Protein AF-A0A4U9VFI5-F1 (afdb_monomer_lite)

pLDDT: mean 90.95, std 10.47, range [39.44, 98.19]

Foldseek 3Di:
DDDLVLALVQLVCVVVVHDADPSRGYDQQAQAAEEQEAQAQSSVSVQVSSVVSHHPHYHYDYPDDPVPRHHDPDD

Organism: Serratia fonticola (NCBI:txid47917)

Sequence (75 aa):
MYDALPFLIANTQQLMGYAENPQSPYINMAGKRVIVLGGGDTAMDCVRTSLRHGAEQVICAYRRDEKSMPGRKRK

InterPro domains:
  IPR036188 FAD/NAD(P)-binding domain superfamily [G3DSA:3.50.50.60] (1-75)

Secondary structure (DSSP, 8-state):
---HHHHHHHHHHHHHTPPPBTTB-----TT-EEEEE--SHHHHHHHHHHHHTT-SEEEEE-SS-GGG--S----

Structure (mmCIF, N/CA/C/O backbone):
data_AF-A0A4U9VFI5-F1
#
_entry.id   AF-A0A4U9VFI5-F1
#
loop_
_atom_site.group_PDB
_atom_site.id
_atom_site.type_symbol
_atom_site.label_atom_id
_atom_site.label_alt_id
_atom_site.label_comp_id
_atom_site.label_asym_id
_atom_site.label_entity_id
_atom_site.label_seq_id
_atom_site.pdbx_PDB_ins_code
_atom_site.Cartn_x
_atom_site.Cartn_y
_atom_site.Cartn_z
_atom_site.occupancy
_atom_site.B_iso_or_equiv
_atom_site.auth_seq_id
_atom_site.auth_comp_id
_a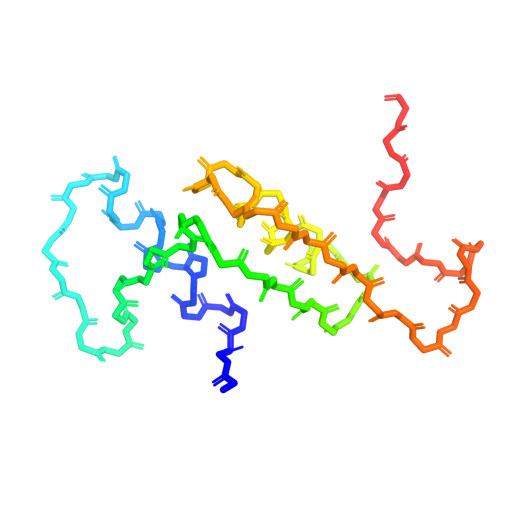tom_site.auth_asym_id
_atom_site.auth_atom_id
_atom_site.pdbx_PDB_model_num
ATOM 1 N N . MET A 1 1 ? -5.372 10.090 -3.473 1.00 84.38 1 MET A N 1
ATOM 2 C CA . MET A 1 1 ? -4.100 9.369 -3.694 1.00 84.38 1 MET A CA 1
ATOM 3 C C . MET A 1 1 ? -3.454 9.208 -2.332 1.00 84.38 1 MET A C 1
ATOM 5 O O . MET A 1 1 ? -3.475 10.175 -1.585 1.00 84.38 1 MET A O 1
ATOM 9 N N . TYR A 1 2 ? -3.003 8.005 -1.980 1.00 92.94 2 TYR A N 1
ATOM 10 C CA . TYR A 1 2 ? -2.415 7.715 -0.669 1.00 92.94 2 TYR A CA 1
ATOM 11 C C . TYR A 1 2 ? -0.959 7.310 -0.844 1.00 92.94 2 TYR A C 1
ATOM 13 O O . TYR A 1 2 ? -0.645 6.550 -1.763 1.00 92.94 2 TYR A O 1
ATOM 21 N N . ASP A 1 3 ? -0.100 7.786 0.050 1.00 95.12 3 ASP A N 1
ATOM 22 C CA . ASP A 1 3 ? 1.302 7.390 0.068 1.00 95.12 3 ASP A CA 1
ATOM 23 C C . ASP A 1 3 ? 1.464 6.002 0.692 1.00 95.12 3 ASP A C 1
ATOM 25 O O . ASP A 1 3 ? 0.772 5.629 1.643 1.00 95.12 3 ASP A O 1
ATOM 29 N N . ALA A 1 4 ? 2.410 5.229 0.158 1.00 95.88 4 ALA A N 1
ATOM 30 C CA . ALA A 1 4 ? 2.588 3.833 0.537 1.00 95.88 4 ALA A CA 1
ATOM 31 C C . ALA A 1 4 ? 2.999 3.658 2.006 1.00 95.88 4 ALA A C 1
ATOM 33 O O . ALA A 1 4 ? 2.441 2.815 2.705 1.00 95.88 4 ALA A O 1
ATOM 34 N N . LEU A 1 5 ? 3.962 4.454 2.484 1.00 95.31 5 LEU A N 1
ATOM 35 C CA . LEU A 1 5 ? 4.480 4.318 3.847 1.00 95.31 5 LEU A CA 1
ATOM 36 C C . LEU A 1 5 ? 3.419 4.644 4.910 1.00 95.31 5 LEU A C 1
ATOM 38 O O . LEU A 1 5 ? 3.183 3.770 5.743 1.00 95.31 5 LEU A O 1
ATOM 42 N N . PRO A 1 6 ? 2.718 5.799 4.879 1.00 95.75 6 PRO A N 1
ATOM 43 C CA . PRO A 1 6 ? 1.641 6.072 5.832 1.00 95.75 6 PRO A CA 1
ATOM 44 C C . PRO A 1 6 ? 0.557 4.994 5.831 1.00 95.75 6 PRO A C 1
ATOM 46 O O . PRO A 1 6 ? 0.119 4.568 6.895 1.00 95.75 6 PRO A O 1
ATOM 49 N N . PHE A 1 7 ? 0.175 4.487 4.655 1.00 96.06 7 PHE A N 1
ATOM 50 C CA . PHE A 1 7 ? -0.809 3.409 4.544 1.00 96.06 7 PHE A CA 1
ATOM 51 C C . PHE A 1 7 ? -0.351 2.113 5.239 1.00 96.06 7 PHE A C 1
ATOM 53 O O . PHE A 1 7 ? -1.111 1.508 5.998 1.00 96.06 7 PHE A O 1
ATOM 60 N N . LEU A 1 8 ? 0.895 1.685 5.013 1.00 96.50 8 LEU A N 1
ATOM 61 C CA . LEU A 1 8 ? 1.441 0.460 5.608 1.00 96.50 8 LEU A CA 1
ATOM 62 C C . LEU A 1 8 ? 1.704 0.605 7.116 1.00 96.50 8 LEU A C 1
ATOM 64 O O . LEU A 1 8 ? 1.450 -0.334 7.878 1.00 96.50 8 LEU A O 1
ATOM 68 N N . ILE A 1 9 ? 2.170 1.779 7.552 1.00 96.06 9 ILE A N 1
ATOM 69 C CA . ILE A 1 9 ? 2.356 2.113 8.970 1.00 96.06 9 ILE A CA 1
ATOM 70 C C . ILE A 1 9 ? 1.007 2.066 9.689 1.00 96.06 9 ILE A C 1
ATOM 72 O O . ILE A 1 9 ? 0.880 1.347 10.679 1.00 96.06 9 ILE A O 1
ATOM 76 N N . ALA A 1 10 ? -0.011 2.745 9.152 1.00 96.06 10 ALA A N 1
ATOM 77 C CA . ALA A 1 10 ? -1.347 2.784 9.740 1.00 96.06 10 ALA A CA 1
ATOM 78 C C . ALA A 1 10 ? -1.980 1.388 9.835 1.00 96.06 10 ALA A C 1
ATOM 80 O O . ALA A 1 10 ? -2.580 1.036 10.848 1.00 96.06 10 ALA A O 1
ATOM 81 N N . ASN A 1 11 ? -1.802 0.550 8.807 1.00 96.38 11 ASN A N 1
ATOM 82 C CA . ASN A 1 11 ? -2.253 -0.840 8.848 1.00 96.38 11 ASN A CA 1
ATOM 83 C C . ASN A 1 11 ? -1.574 -1.639 9.974 1.00 96.38 11 ASN A C 1
ATOM 85 O O . ASN A 1 11 ? -2.236 -2.393 10.682 1.00 96.38 11 ASN A O 1
ATOM 89 N N . THR A 1 12 ? -0.261 -1.476 10.147 1.00 95.56 12 THR A N 1
ATOM 90 C CA . THR A 1 12 ? 0.491 -2.171 11.203 1.00 95.56 12 THR A CA 1
ATOM 91 C C . THR A 1 12 ? 0.058 -1.699 12.587 1.00 95.56 12 THR A C 1
ATOM 93 O O . THR A 1 12 ? -0.167 -2.523 13.469 1.00 95.56 12 THR A O 1
ATOM 96 N N . GLN A 1 13 ? -0.122 -0.388 12.763 1.00 95.38 13 GLN A N 1
ATOM 97 C CA . GLN A 1 13 ? -0.599 0.195 14.015 1.00 95.38 13 GLN A CA 1
ATOM 98 C C . GLN A 1 13 ? -1.982 -0.333 14.401 1.00 95.38 13 GLN A C 1
ATOM 100 O O . GLN A 1 13 ? -2.174 -0.739 15.545 1.00 95.38 13 GLN A O 1
ATOM 105 N N . GLN A 1 14 ? -2.896 -0.423 13.433 1.00 94.62 14 GLN A N 1
ATOM 106 C CA . GLN A 1 14 ? -4.233 -0.967 13.654 1.00 94.62 14 GLN A CA 1
ATOM 107 C C . GLN A 1 14 ? -4.200 -2.450 14.047 1.00 94.62 14 GLN A C 1
ATOM 109 O O . GLN A 1 14 ? -4.911 -2.861 14.959 1.00 94.62 14 GLN A O 1
ATOM 114 N N . LEU A 1 15 ? -3.350 -3.261 13.405 1.00 93.88 15 LEU A N 1
ATOM 115 C CA . LEU A 1 15 ? -3.182 -4.678 13.760 1.00 93.88 15 LEU A CA 1
ATOM 116 C C . LEU A 1 15 ? -2.569 -4.874 15.154 1.00 93.88 15 LEU A C 1
ATOM 118 O O . LEU A 1 15 ? -2.867 -5.864 15.817 1.00 93.88 15 LEU A O 1
ATOM 122 N N . MET A 1 16 ? -1.715 -3.948 15.590 1.00 95.75 16 MET A N 1
ATOM 123 C CA . MET A 1 16 ? -1.082 -3.966 16.912 1.00 95.75 16 MET A CA 1
ATOM 124 C C . MET A 1 16 ? -1.944 -3.324 18.012 1.00 95.75 16 MET A C 1
ATOM 126 O O . MET A 1 16 ? -1.564 -3.380 19.179 1.00 95.75 16 MET A O 1
ATOM 130 N N . GLY A 1 17 ? -3.091 -2.729 17.666 1.00 94.38 17 GLY A N 1
ATOM 131 C CA . GLY A 1 17 ? -3.978 -2.062 18.624 1.00 94.38 17 GLY A CA 1
ATOM 132 C C . GLY A 1 17 ? -3.422 -0.746 19.177 1.00 94.38 17 GLY A C 1
ATOM 133 O O . GLY A 1 17 ? -3.777 -0.353 20.288 1.00 94.38 17 GLY A O 1
ATOM 134 N N . TYR A 1 18 ? -2.534 -0.071 18.440 1.00 93.56 18 TYR A N 1
ATOM 135 C CA . TYR A 1 18 ? -2.070 1.265 18.814 1.00 93.56 18 TYR A CA 1
ATOM 136 C C . TYR A 1 18 ? -3.147 2.325 18.558 1.00 93.56 18 TYR A C 1
ATOM 138 O O . TYR A 1 18 ? -4.019 2.155 17.709 1.00 93.56 18 TYR A O 1
ATOM 146 N N . ALA A 1 19 ? -3.066 3.438 19.291 1.00 90.00 19 ALA A N 1
ATOM 147 C CA . ALA A 1 19 ? -3.940 4.586 19.073 1.00 90.00 19 ALA A CA 1
ATOM 148 C C . ALA A 1 19 ? -3.731 5.193 17.675 1.00 90.00 19 ALA A C 1
ATOM 150 O O . ALA A 1 19 ? -2.629 5.136 17.122 1.00 90.00 19 ALA A O 1
ATOM 151 N N . GLU A 1 20 ? -4.786 5.803 17.127 1.00 86.31 20 GLU A N 1
ATOM 152 C CA . GLU A 1 20 ? -4.719 6.455 15.821 1.00 86.31 20 GLU A CA 1
ATOM 153 C C . GLU A 1 20 ? -3.648 7.549 15.787 1.00 86.31 20 GLU A C 1
ATOM 155 O O . GLU A 1 20 ? -3.513 8.366 16.701 1.00 86.31 20 GLU A O 1
ATOM 160 N N . ASN A 1 21 ? -2.891 7.567 14.692 1.00 86.88 21 ASN A N 1
ATOM 161 C CA . ASN A 1 21 ? -1.822 8.519 14.456 1.00 86.88 21 ASN A CA 1
ATOM 162 C C . ASN A 1 21 ? -2.257 9.516 13.362 1.00 86.88 21 ASN A C 1
ATOM 164 O O . ASN A 1 21 ? -2.459 9.097 12.219 1.00 86.88 21 ASN A O 1
ATOM 168 N N . PRO A 1 22 ? -2.357 10.828 13.652 1.00 87.56 22 PRO A N 1
ATOM 169 C CA . PRO A 1 22 ? -2.761 11.831 12.661 1.00 87.56 22 PRO A CA 1
ATOM 170 C C . PRO A 1 22 ? -1.862 11.898 11.415 1.00 87.56 22 PRO A C 1
ATOM 172 O O . PRO A 1 22 ? -2.323 12.262 10.336 1.00 87.56 22 PRO A O 1
ATOM 175 N N . GLN A 1 23 ? -0.584 11.537 11.540 1.00 88.56 23 GLN A N 1
ATOM 176 C CA . GLN A 1 23 ? 0.383 11.496 10.443 1.00 88.56 23 GLN A CA 1
ATOM 177 C C . GLN A 1 23 ? 0.264 10.217 9.595 1.00 88.56 23 GLN A C 1
ATOM 179 O O . GLN A 1 23 ? 0.848 10.129 8.515 1.00 88.56 23 GLN A O 1
ATOM 184 N N . SER A 1 24 ? -0.450 9.196 10.070 1.00 90.50 24 SER A N 1
ATOM 185 C CA . SER A 1 24 ? -0.680 7.929 9.366 1.00 90.50 24 SER A CA 1
ATOM 186 C C . SER A 1 24 ? -2.086 7.414 9.686 1.00 90.50 24 SER A C 1
ATOM 188 O O . SER A 1 24 ? -2.232 6.445 10.432 1.00 90.50 24 SER A O 1
ATOM 190 N N . PRO A 1 25 ? -3.135 8.075 9.157 1.00 90.94 25 PRO A N 1
ATOM 191 C CA . PRO A 1 25 ? -4.510 7.688 9.436 1.00 90.94 25 PRO A CA 1
ATOM 192 C C . PRO A 1 25 ? -4.805 6.299 8.867 1.00 90.94 25 PRO A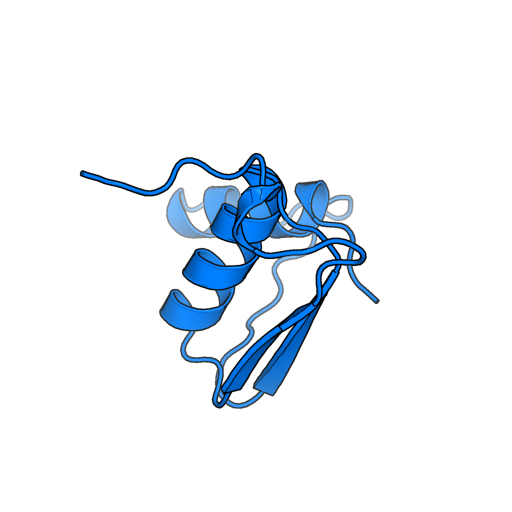 C 1
ATOM 194 O O . PRO A 1 25 ? -4.405 5.972 7.744 1.00 90.94 25 PRO A O 1
ATOM 197 N N . TYR A 1 26 ? -5.531 5.483 9.632 1.00 94.44 26 TYR A N 1
ATOM 198 C CA .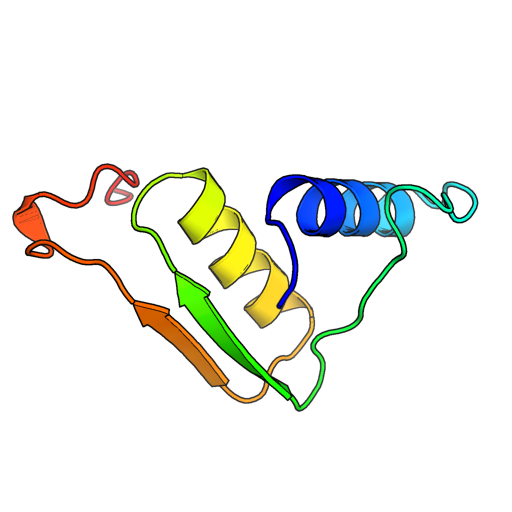 TYR A 1 26 ? -5.970 4.174 9.163 1.00 94.44 26 TYR A CA 1
ATOM 199 C C . TYR A 1 26 ? -7.016 4.321 8.059 1.00 94.44 26 TYR A C 1
ATOM 201 O O . TYR A 1 26 ? -7.971 5.090 8.163 1.00 94.44 26 TYR A O 1
ATOM 209 N N . ILE A 1 27 ? -6.836 3.563 6.979 1.00 93.56 27 ILE A N 1
ATOM 210 C CA . ILE A 1 27 ? -7.741 3.578 5.835 1.00 93.56 27 ILE A CA 1
ATOM 211 C C . ILE A 1 27 ? -8.112 2.142 5.504 1.00 93.56 27 ILE A C 1
ATOM 213 O O . ILE A 1 27 ? -7.251 1.331 5.165 1.00 93.56 27 ILE A O 1
ATOM 217 N N . ASN A 1 28 ? -9.411 1.857 5.542 1.00 94.19 28 ASN A N 1
ATOM 218 C CA . ASN A 1 28 ? -9.950 0.580 5.104 1.00 94.19 28 ASN A CA 1
ATOM 219 C C . ASN A 1 28 ? -10.196 0.584 3.584 1.00 94.19 28 ASN A C 1
ATOM 221 O O . ASN A 1 28 ? -10.807 1.516 3.032 1.00 94.19 28 ASN A O 1
ATOM 225 N N . MET A 1 29 ? -9.723 -0.471 2.918 1.00 97.00 29 MET A N 1
ATOM 226 C CA . MET A 1 29 ? -9.890 -0.695 1.480 1.00 97.00 29 MET A CA 1
ATOM 227 C C . MET A 1 29 ? -11.044 -1.645 1.129 1.00 97.00 29 MET A C 1
ATOM 229 O O . MET A 1 29 ? -11.273 -1.873 -0.056 1.00 97.00 29 MET A O 1
ATOM 233 N N . ALA A 1 30 ? -11.787 -2.160 2.115 1.00 98.00 30 ALA A N 1
ATOM 234 C CA . ALA A 1 30 ? -12.934 -3.044 1.909 1.00 98.00 30 ALA A CA 1
ATOM 235 C C . ALA A 1 30 ? -13.926 -2.492 0.871 1.00 98.00 30 ALA A C 1
ATOM 237 O O . ALA A 1 30 ? -14.350 -1.337 0.961 1.00 98.00 30 ALA A O 1
ATOM 238 N N . GLY A 1 31 ? -14.280 -3.313 -0.123 1.00 97.62 31 GLY A N 1
ATOM 239 C CA . GLY A 1 31 ? -15.239 -2.958 -1.177 1.00 97.62 31 GLY A CA 1
ATOM 240 C C . GLY A 1 31 ? -14.770 -1.861 -2.140 1.00 97.62 31 GLY A C 1
ATOM 241 O O . GLY A 1 31 ? -15.569 -1.354 -2.919 1.00 97.62 31 GLY A O 1
ATOM 242 N N . LYS A 1 32 ? -13.493 -1.457 -2.093 1.00 97.62 32 LYS A N 1
ATOM 243 C CA . LYS A 1 32 ? -12.937 -0.438 -2.993 1.00 97.62 32 LYS A CA 1
ATOM 244 C C . LYS A 1 32 ? -12.157 -1.072 -4.137 1.00 97.62 32 LYS A C 1
ATOM 246 O O . LYS A 1 32 ? -11.545 -2.129 -3.989 1.00 97.62 32 LYS A O 1
ATOM 251 N N . ARG A 1 33 ? -12.104 -0.357 -5.260 1.00 98.06 33 ARG A N 1
ATOM 252 C CA . ARG A 1 33 ? -11.187 -0.635 -6.370 1.00 98.06 33 ARG A CA 1
ATOM 253 C C . ARG A 1 33 ? -9.895 0.153 -6.154 1.00 98.06 33 ARG A C 1
ATOM 255 O O . ARG A 1 33 ? -9.924 1.379 -6.069 1.00 98.06 33 ARG A O 1
ATOM 262 N N . VAL A 1 34 ? -8.769 -0.544 -6.043 1.00 98.00 34 VAL A N 1
ATOM 263 C CA . VAL A 1 34 ? -7.463 0.018 -5.676 1.00 98.00 34 VAL A CA 1
ATOM 264 C C . VAL A 1 34 ? -6.485 -0.116 -6.840 1.00 98.00 34 VAL A C 1
ATOM 266 O O . VAL A 1 34 ? -6.353 -1.183 -7.435 1.00 98.00 34 VAL A O 1
ATOM 269 N N . ILE A 1 35 ? -5.755 0.959 -7.136 1.00 97.56 35 ILE A N 1
ATOM 270 C CA . ILE A 1 35 ? -4.624 0.945 -8.069 1.00 97.56 35 ILE A CA 1
ATOM 271 C C . ILE A 1 35 ? -3.358 1.281 -7.281 1.00 97.56 35 ILE A C 1
ATOM 273 O O . ILE A 1 35 ? -3.289 2.322 -6.629 1.00 97.56 35 ILE A O 1
ATOM 277 N N . VAL A 1 36 ? -2.353 0.412 -7.361 1.00 97.00 36 VAL A N 1
ATOM 278 C CA . VAL A 1 36 ? -1.022 0.615 -6.785 1.00 97.00 36 VAL A CA 1
ATOM 279 C C . VAL A 1 36 ? -0.053 0.961 -7.906 1.00 97.00 36 VAL A C 1
ATOM 281 O O . VAL A 1 36 ? 0.095 0.200 -8.860 1.00 97.00 36 VAL A O 1
ATOM 284 N N . LEU A 1 37 ? 0.615 2.108 -7.790 1.00 95.50 37 LEU A N 1
ATOM 285 C CA . LEU A 1 37 ? 1.607 2.570 -8.758 1.00 95.50 37 LEU A CA 1
ATOM 286 C C . LEU A 1 37 ? 3.010 2.191 -8.272 1.00 95.50 37 LEU A C 1
ATOM 288 O O . LEU A 1 37 ? 3.513 2.756 -7.303 1.00 95.50 37 LEU A O 1
ATOM 292 N N . GLY A 1 38 ? 3.649 1.234 -8.939 1.00 92.69 38 GLY A N 1
ATOM 293 C CA . GLY A 1 38 ? 4.982 0.755 -8.573 1.00 92.69 38 GLY A CA 1
ATOM 294 C C . GLY A 1 38 ? 5.174 -0.733 -8.850 1.00 92.69 38 GLY A C 1
ATOM 295 O O . GLY A 1 38 ? 4.241 -1.438 -9.208 1.00 92.69 38 GLY A O 1
ATOM 296 N N . GLY A 1 39 ? 6.410 -1.212 -8.707 1.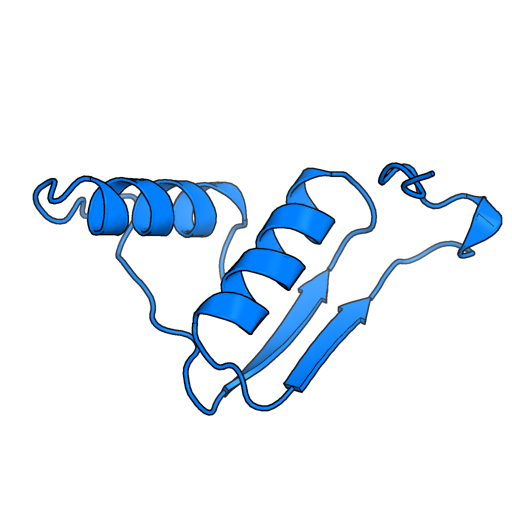00 90.56 39 GLY A N 1
ATOM 297 C CA . GLY A 1 39 ? 6.753 -2.626 -8.926 1.00 90.56 39 GLY A CA 1
ATOM 298 C C . GLY A 1 39 ? 7.806 -3.172 -7.961 1.00 90.56 39 GLY A C 1
ATOM 299 O O . GLY A 1 39 ? 8.340 -4.248 -8.197 1.00 90.56 39 GLY A O 1
ATOM 300 N N . GLY A 1 40 ? 8.158 -2.418 -6.915 1.00 91.69 40 GLY A N 1
ATOM 301 C CA . GLY A 1 40 ? 9.070 -2.870 -5.858 1.00 91.69 40 GLY A CA 1
ATOM 302 C C . GLY A 1 40 ? 8.341 -3.564 -4.713 1.00 91.69 40 GLY A C 1
ATOM 303 O O . GLY A 1 40 ? 7.116 -3.675 -4.726 1.00 91.69 40 GLY A O 1
ATOM 304 N N . ASP A 1 41 ? 9.092 -3.981 -3.696 1.00 93.12 41 ASP A N 1
ATOM 305 C CA . ASP A 1 41 ? 8.538 -4.703 -2.545 1.00 93.12 41 ASP A CA 1
ATOM 306 C C . ASP A 1 41 ? 7.463 -3.889 -1.811 1.00 93.12 41 ASP A C 1
ATOM 308 O O . ASP A 1 41 ? 6.384 -4.410 -1.545 1.00 93.12 41 ASP A O 1
ATOM 312 N N . THR A 1 42 ? 7.673 -2.580 -1.625 1.00 95.00 42 THR A N 1
ATOM 313 C CA . THR A 1 42 ? 6.670 -1.682 -1.026 1.00 95.00 42 THR A CA 1
ATOM 314 C C . THR A 1 42 ? 5.352 -1.675 -1.808 1.00 95.00 42 THR A C 1
ATOM 316 O O . THR A 1 42 ? 4.279 -1.694 -1.212 1.00 95.00 42 THR A O 1
ATOM 319 N N . ALA A 1 43 ? 5.408 -1.696 -3.145 1.00 95.06 43 ALA A N 1
ATOM 320 C CA . ALA A 1 43 ? 4.200 -1.763 -3.966 1.00 95.06 43 ALA A CA 1
ATOM 321 C C . ALA A 1 43 ? 3.482 -3.108 -3.768 1.00 95.06 43 ALA A C 1
ATOM 323 O O . ALA A 1 43 ? 2.264 -3.142 -3.602 1.00 95.06 43 ALA A O 1
ATOM 324 N N . MET A 1 44 ? 4.232 -4.211 -3.704 1.00 94.56 44 MET A N 1
ATOM 325 C CA . MET A 1 44 ? 3.671 -5.541 -3.444 1.00 94.56 44 MET A CA 1
ATOM 326 C C . MET A 1 44 ? 3.069 -5.660 -2.039 1.00 94.56 44 MET A C 1
ATOM 328 O O . MET A 1 44 ? 2.060 -6.344 -1.855 1.00 94.56 44 MET A O 1
ATOM 332 N N . ASP A 1 45 ? 3.638 -4.980 -1.046 1.00 96.00 45 ASP A N 1
ATOM 333 C CA . ASP A 1 45 ? 3.067 -4.894 0.299 1.00 96.00 45 ASP A CA 1
ATOM 334 C C . ASP A 1 45 ? 1.756 -4.113 0.306 1.00 96.00 45 ASP A C 1
ATOM 336 O O . ASP A 1 45 ? 0.787 -4.576 0.914 1.00 96.00 45 ASP A O 1
ATOM 340 N N . CYS A 1 46 ? 1.673 -2.998 -0.428 1.00 97.12 46 CYS A N 1
ATOM 341 C CA . CYS A 1 46 ? 0.416 -2.271 -0.602 1.00 97.12 46 CYS A CA 1
ATOM 342 C C . CYS A 1 46 ? -0.647 -3.150 -1.271 1.00 97.12 46 CYS A C 1
ATOM 344 O O . CYS A 1 46 ? -1.745 -3.270 -0.735 1.00 97.12 46 CYS A O 1
ATOM 346 N N 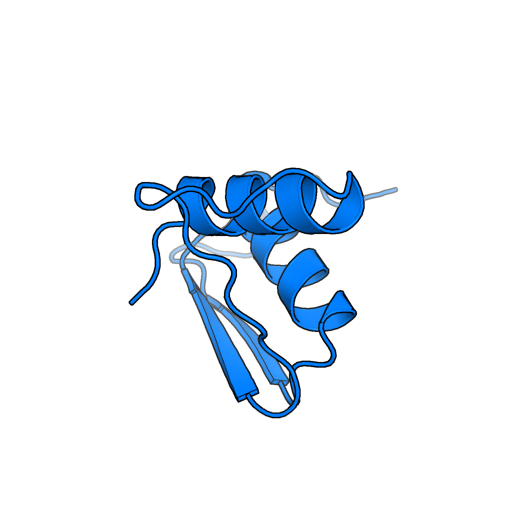. VAL A 1 47 ? -0.309 -3.832 -2.374 1.00 96.62 47 VAL A N 1
ATOM 347 C CA . VAL A 1 47 ? -1.232 -4.736 -3.086 1.00 96.62 47 VAL A CA 1
ATOM 348 C C . VAL A 1 47 ? -1.784 -5.807 -2.143 1.00 96.62 47 VAL A C 1
ATOM 350 O O . VAL A 1 47 ? -2.998 -5.977 -2.030 1.00 96.62 47 VAL A O 1
ATOM 353 N N . ARG A 1 48 ? -0.904 -6.512 -1.423 1.00 96.12 48 ARG A N 1
ATOM 354 C CA . ARG A 1 48 ? -1.301 -7.589 -0.502 1.00 96.12 48 ARG A CA 1
ATOM 355 C C . ARG A 1 48 ? -2.115 -7.074 0.679 1.00 96.12 48 ARG A C 1
ATOM 357 O O . ARG A 1 48 ? -3.046 -7.748 1.107 1.00 96.12 48 ARG A O 1
ATOM 364 N N . THR A 1 49 ? -1.772 -5.904 1.209 1.00 97.44 49 THR A N 1
ATOM 365 C CA . THR A 1 49 ? -2.512 -5.282 2.314 1.00 97.44 49 THR A CA 1
ATOM 366 C C . THR A 1 49 ? -3.917 -4.885 1.870 1.00 97.44 49 THR A C 1
ATOM 368 O O . THR A 1 49 ? -4.879 -5.244 2.541 1.00 97.44 49 THR A O 1
ATOM 371 N N . SER A 1 50 ? -4.063 -4.252 0.702 1.00 97.75 50 SER A N 1
ATOM 372 C CA . SER A 1 50 ? -5.374 -3.903 0.141 1.00 97.75 50 SER A CA 1
ATOM 373 C C . SER A 1 50 ? -6.245 -5.135 -0.120 1.00 97.75 50 SER A C 1
ATOM 375 O O . SER A 1 50 ? -7.434 -5.108 0.187 1.00 97.75 50 SER A O 1
ATOM 377 N N . LEU A 1 51 ? -5.663 -6.236 -0.611 1.00 96.94 51 LEU A N 1
ATOM 378 C CA . LEU A 1 51 ? -6.383 -7.508 -0.757 1.00 96.94 51 LEU A CA 1
ATOM 379 C C . LEU A 1 51 ? -6.862 -8.054 0.598 1.00 96.94 51 LEU A C 1
ATOM 381 O O . LEU A 1 51 ? -8.014 -8.457 0.720 1.00 96.94 51 LEU A O 1
ATOM 385 N N . ARG A 1 52 ? -6.014 -8.025 1.636 1.00 96.88 52 ARG A N 1
ATOM 386 C CA . ARG A 1 52 ? -6.380 -8.484 2.992 1.00 96.88 52 ARG A CA 1
ATOM 387 C C . ARG A 1 52 ? -7.443 -7.620 3.665 1.00 96.88 52 ARG A C 1
ATOM 389 O O . ARG A 1 52 ? -8.187 -8.129 4.492 1.00 96.88 52 ARG A O 1
ATOM 396 N N . HIS A 1 53 ? -7.528 -6.340 3.311 1.00 97.00 53 HIS A N 1
ATOM 397 C CA . HIS A 1 53 ? -8.621 -5.458 3.737 1.00 97.00 53 HIS A CA 1
ATOM 398 C C . HIS A 1 53 ? -9.959 -5.792 3.063 1.00 97.00 53 HIS A C 1
ATOM 400 O O . HIS A 1 53 ? -10.978 -5.241 3.461 1.00 97.00 53 HIS A O 1
ATOM 406 N N . GLY A 1 54 ? -9.981 -6.664 2.050 1.00 97.44 54 GLY A N 1
ATOM 407 C CA . GLY A 1 54 ? -11.196 -7.004 1.310 1.00 97.44 54 GLY A CA 1
ATOM 408 C C . GLY A 1 54 ? -11.525 -6.018 0.190 1.00 97.44 54 GLY A C 1
ATOM 409 O O . GLY A 1 54 ? -12.700 -5.777 -0.091 1.00 97.44 54 GLY A O 1
ATOM 410 N N . ALA A 1 55 ? -10.512 -5.402 -0.427 1.00 98.06 55 ALA A N 1
ATOM 411 C CA . ALA A 1 55 ? -10.714 -4.621 -1.643 1.00 98.06 55 ALA A CA 1
ATOM 412 C C . ALA A 1 55 ? -11.391 -5.467 -2.732 1.00 98.06 55 ALA A C 1
ATOM 414 O O . ALA A 1 55 ? -11.027 -6.622 -2.944 1.00 98.06 55 ALA A O 1
ATOM 415 N N . GLU A 1 56 ? -12.353 -4.872 -3.436 1.00 98.19 56 GLU A N 1
ATOM 416 C CA . GLU A 1 56 ? -13.097 -5.530 -4.518 1.00 98.19 56 GLU A CA 1
ATOM 417 C C . GLU A 1 56 ? -12.168 -5.888 -5.685 1.00 98.19 56 GLU A C 1
ATOM 419 O O . GLU A 1 56 ? -12.267 -6.951 -6.292 1.00 98.19 56 GLU A O 1
ATOM 424 N N . GLN A 1 57 ? -11.229 -4.992 -5.987 1.00 97.62 57 GLN A N 1
ATOM 425 C CA . GLN A 1 57 ? -10.258 -5.167 -7.056 1.00 97.62 57 GLN A CA 1
ATOM 426 C C . GLN A 1 57 ? -8.961 -4.454 -6.687 1.00 97.62 57 GLN A C 1
ATOM 428 O O . GLN A 1 57 ? -8.996 -3.318 -6.215 1.00 97.62 57 GLN A O 1
ATOM 433 N N . VAL A 1 58 ? -7.813 -5.080 -6.955 1.00 97.69 58 VAL A N 1
ATOM 434 C CA . VAL A 1 58 ? -6.497 -4.454 -6.778 1.00 97.69 58 VAL A CA 1
ATOM 435 C C . VAL A 1 58 ? -5.677 -4.626 -8.051 1.00 97.69 58 VAL A C 1
ATOM 437 O O . VAL A 1 58 ? -5.459 -5.744 -8.508 1.00 97.69 58 VAL A O 1
ATOM 440 N N . ILE A 1 59 ? -5.224 -3.514 -8.628 1.00 96.62 59 ILE A N 1
ATOM 441 C CA . ILE A 1 59 ? -4.414 -3.479 -9.850 1.00 96.62 59 ILE A CA 1
ATOM 442 C C . ILE A 1 59 ? -3.039 -2.912 -9.504 1.00 96.62 59 ILE A C 1
ATOM 444 O O . ILE A 1 59 ? -2.936 -1.824 -8.945 1.00 96.62 59 ILE A O 1
ATOM 448 N N . CYS A 1 60 ? -1.976 -3.626 -9.870 1.00 94.38 60 CYS A N 1
ATOM 449 C CA . CYS A 1 60 ? -0.609 -3.121 -9.781 1.00 94.38 60 CYS A CA 1
ATOM 450 C C . CYS A 1 60 ? -0.191 -2.571 -11.148 1.00 94.38 60 CYS A C 1
ATOM 452 O O . CYS A 1 60 ? 0.001 -3.337 -12.090 1.00 94.38 60 CYS A O 1
ATOM 454 N N . ALA A 1 61 ? -0.051 -1.254 -11.265 1.00 94.38 61 ALA A N 1
ATOM 455 C CA . ALA A 1 61 ? 0.436 -0.612 -12.476 1.00 94.38 61 ALA A CA 1
ATOM 456 C C . ALA A 1 61 ? 1.929 -0.299 -12.329 1.00 94.38 61 ALA A C 1
ATOM 458 O O . ALA A 1 61 ? 2.351 0.479 -11.468 1.00 94.38 61 ALA A O 1
ATOM 459 N N . TYR A 1 62 ? 2.735 -0.905 -13.196 1.00 92.81 62 TYR A N 1
ATOM 460 C CA . TYR A 1 62 ? 4.176 -0.709 -13.245 1.00 92.81 62 TYR A CA 1
ATOM 461 C C . TYR A 1 62 ? 4.585 -0.190 -14.621 1.00 92.81 62 TYR A C 1
ATOM 463 O O . TYR A 1 62 ? 4.078 -0.632 -15.645 1.00 92.81 62 TYR A O 1
ATOM 471 N N . ARG A 1 63 ? 5.510 0.773 -14.641 1.00 90.75 63 ARG A N 1
ATOM 472 C CA . ARG A 1 63 ? 5.915 1.474 -15.870 1.00 90.75 63 ARG A CA 1
ATOM 473 C C . ARG A 1 63 ? 6.820 0.662 -16.803 1.00 90.75 63 ARG A C 1
ATOM 475 O O . ARG A 1 63 ? 7.100 1.125 -17.901 1.00 90.75 63 ARG A O 1
ATOM 482 N N . ARG A 1 64 ? 7.374 -0.462 -16.340 1.0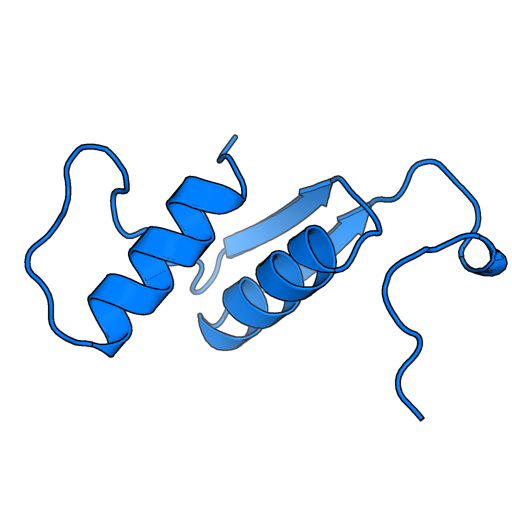0 88.12 64 ARG A N 1
ATOM 483 C CA . ARG A 1 64 ? 8.246 -1.333 -17.142 1.00 88.12 64 ARG A CA 1
ATOM 484 C C . ARG A 1 64 ? 7.600 -2.701 -17.304 1.00 88.12 64 ARG A C 1
ATOM 486 O O . ARG A 1 64 ? 6.541 -2.976 -16.747 1.00 88.12 64 ARG A O 1
ATOM 493 N N . ASP A 1 65 ? 8.268 -3.549 -18.061 1.00 85.12 65 ASP A N 1
ATOM 494 C CA . ASP A 1 65 ? 7.884 -4.930 -18.261 1.00 85.12 65 ASP A CA 1
ATOM 495 C C . ASP A 1 65 ? 7.973 -5.756 -16.968 1.00 85.12 65 ASP A C 1
ATOM 497 O O . ASP A 1 65 ? 8.738 -5.469 -16.043 1.00 85.12 65 ASP A O 1
ATOM 501 N N . GLU A 1 66 ? 7.188 -6.828 -16.924 1.00 78.81 66 GLU A N 1
ATOM 502 C CA . GLU A 1 66 ? 7.090 -7.722 -15.770 1.00 78.81 66 GLU A CA 1
ATOM 503 C C . GLU A 1 66 ? 8.408 -8.458 -15.464 1.00 78.81 66 GLU A C 1
ATOM 505 O O . GLU A 1 66 ? 8.665 -8.833 -14.319 1.00 78.81 66 GLU A O 1
ATOM 510 N N . LYS A 1 67 ? 9.272 -8.676 -16.467 1.00 78.94 67 LYS A N 1
ATOM 511 C CA . LYS A 1 67 ? 10.579 -9.323 -16.251 1.00 78.94 67 LYS A CA 1
ATOM 512 C C . LYS A 1 67 ? 11.532 -8.408 -15.483 1.00 78.94 67 LYS A C 1
ATOM 514 O O . LYS A 1 67 ? 12.340 -8.904 -14.706 1.00 78.94 67 LYS A O 1
ATOM 519 N N . SER A 1 68 ? 11.388 -7.097 -15.654 1.00 78.50 68 SER A N 1
ATOM 520 C CA . SER A 1 68 ? 12.162 -6.071 -14.950 1.00 78.50 68 SER A CA 1
ATOM 521 C C . SER A 1 68 ? 11.587 -5.681 -13.587 1.00 78.50 68 SER A C 1
ATOM 523 O O . SER A 1 68 ? 12.105 -4.756 -12.958 1.00 78.50 68 SER A O 1
ATOM 525 N N . MET A 1 69 ? 10.501 -6.316 -13.132 1.00 79.88 69 MET A N 1
ATOM 526 C CA . MET A 1 69 ? 9.865 -5.981 -11.860 1.00 79.88 69 MET A CA 1
ATOM 527 C C . MET A 1 69 ? 10.799 -6.331 -10.682 1.00 79.88 69 MET A C 1
ATOM 529 O O . MET A 1 69 ? 11.151 -7.499 -10.525 1.00 79.88 69 MET A O 1
ATOM 533 N N . PRO A 1 70 ? 11.210 -5.349 -9.851 1.00 76.25 70 PRO A N 1
ATOM 534 C CA . PRO A 1 70 ? 12.151 -5.590 -8.755 1.00 76.25 70 PRO A CA 1
ATOM 535 C C . PRO A 1 70 ? 11.532 -6.338 -7.569 1.00 76.25 70 PRO A C 1
ATOM 537 O O . PRO A 1 70 ? 12.265 -6.947 -6.793 1.00 76.25 70 PRO A O 1
ATOM 540 N N . GLY A 1 71 ? 10.203 -6.292 -7.417 1.00 67.94 71 GLY A N 1
ATOM 541 C CA . GLY A 1 71 ? 9.492 -7.075 -6.415 1.00 67.94 71 GLY A CA 1
ATOM 542 C C . GLY A 1 71 ? 9.819 -8.554 -6.581 1.00 67.94 71 GLY A C 1
ATOM 543 O O . GLY A 1 71 ? 9.725 -9.100 -7.683 1.00 67.94 71 GLY A O 1
ATOM 544 N N . ARG A 1 72 ? 10.239 -9.209 -5.496 1.00 63.94 72 ARG A N 1
ATOM 545 C CA . ARG A 1 72 ? 10.688 -10.606 -5.575 1.00 63.94 72 ARG A CA 1
ATOM 546 C C . ARG A 1 72 ? 9.576 -11.491 -6.142 1.00 63.94 72 ARG A C 1
ATOM 548 O O . ARG A 1 72 ? 8.553 -11.694 -5.486 1.00 63.94 72 ARG A O 1
ATOM 555 N N . LYS A 1 73 ? 9.808 -12.083 -7.321 1.00 63.16 73 LYS A N 1
ATOM 556 C CA . LYS A 1 73 ? 9.027 -13.230 -7.804 1.00 63.16 73 LYS A CA 1
ATOM 557 C C . LYS A 1 73 ? 9.227 -14.347 -6.786 1.00 63.16 73 LYS A C 1
ATOM 559 O O . LYS A 1 73 ? 10.328 -14.881 -6.654 1.00 63.16 73 LYS A O 1
ATOM 564 N N . ARG A 1 74 ? 8.217 -14.609 -5.961 1.00 56.16 74 ARG A N 1
ATOM 565 C CA . ARG A 1 74 ? 8.327 -15.626 -4.917 1.00 56.16 74 ARG A CA 1
ATOM 566 C C . ARG A 1 74 ? 8.502 -16.998 -5.585 1.00 56.16 74 ARG A C 1
ATOM 568 O O . ARG A 1 74 ? 7.770 -17.301 -6.523 1.00 56.16 74 ARG A O 1
ATOM 575 N N . LYS A 1 75 ? 9.498 -17.756 -5.107 1.00 39.44 75 LYS A N 1
ATOM 576 C CA . LYS A 1 75 ? 9.613 -19.210 -5.293 1.00 39.44 75 LYS A CA 1
ATOM 577 C C . LYS A 1 75 ? 8.416 -19.931 -4.677 1.00 39.44 75 LYS A C 1
ATOM 579 O O . LYS A 1 75 ? 7.882 -19.411 -3.663 1.00 39.44 75 LYS A O 1
#

Radius of gyration: 13.02 Å; chains: 1; bounding box: 27×31×37 Å